Protein AF-A0A958UWJ9-F1 (afdb_monomer_lite)

Secondary structure (DSSP, 8-state):
---HHHHHHHHHHHHHHHHHHHHHHHHHTT-SSGGG--GGG-EEE-SSTT-EEEHHHHHT-PPPPPP---HHHHHH-TTTTS--

Sequence (84 aa):
GINIPLKSERLAQYFKTFRKELIEITHAAGYEHPCQFKMSDIDVNVDDHYLSKELDRTYLYDKAIVPFEGMQALKDCIYLGGKQ

pLDDT: mean 88.36, std 9.96, range [52.06, 96.62]

Radius of gyration: 17.15 Å; chains: 1; bounding box: 40×30×38 Å

Foldseek 3Di:
DDPPVVVVVVVVVVVVVVVVVLCVVCVVLVHRDPLQDKQQNDWDDDVPPPDTDRRCVVVVHIDDRDDDPDPVCQCCDPVHNPDD

Structure (mmCIF, N/CA/C/O backbone):
data_AF-A0A958UWJ9-F1
#
_entry.id   AF-A0A958UWJ9-F1
#
loop_
_atom_site.group_PDB
_atom_site.id
_atom_site.type_symbol
_atom_site.label_atom_id
_atom_site.label_alt_id
_atom_site.label_comp_id
_atom_site.label_asym_id
_atom_site.label_entity_id
_atom_site.label_seq_id
_atom_site.pdbx_PDB_ins_code
_atom_site.Cartn_x
_atom_site.Cartn_y
_atom_site.Cartn_z
_atom_site.occupancy
_atom_site.B_iso_or_equiv
_atom_site.auth_seq_id
_atom_site.auth_comp_id
_atom_site.auth_asym_id
_atom_site.auth_atom_id
_atom_site.pdbx_PDB_model_num
ATOM 1 N N . GLY A 1 1 ? 19.233 16.133 20.572 1.00 73.50 1 GLY A N 1
ATOM 2 C CA . GLY A 1 1 ? 18.739 14.791 20.944 1.00 73.50 1 GLY A CA 1
ATOM 3 C C . GLY A 1 1 ? 17.455 14.481 20.199 1.00 73.50 1 GLY A C 1
ATOM 4 O O . GLY A 1 1 ? 16.718 15.404 19.874 1.00 73.50 1 GLY A O 1
ATOM 5 N N . ILE A 1 2 ? 17.196 13.210 19.891 1.00 80.81 2 ILE A N 1
ATOM 6 C CA . ILE A 1 2 ? 15.950 12.752 19.256 1.00 80.81 2 ILE A CA 1
ATOM 7 C C . ILE A 1 2 ? 14.815 12.872 20.283 1.00 80.81 2 ILE A C 1
ATOM 9 O O . ILE A 1 2 ? 14.806 12.151 21.273 1.00 80.81 2 ILE A O 1
ATOM 13 N N . ASN A 1 3 ? 13.867 13.788 20.062 1.00 89.75 3 ASN A N 1
ATOM 14 C CA . ASN A 1 3 ? 12.638 13.848 20.855 1.00 89.75 3 ASN A CA 1
ATOM 15 C C . ASN A 1 3 ? 11.664 12.788 20.320 1.00 89.75 3 ASN A C 1
ATOM 17 O O . ASN A 1 3 ? 11.144 12.923 19.210 1.00 89.75 3 ASN A O 1
ATOM 21 N N . ILE A 1 4 ? 11.492 11.716 21.093 1.00 91.56 4 ILE A N 1
ATOM 22 C CA . ILE A 1 4 ? 10.722 10.533 20.702 1.00 91.56 4 ILE A CA 1
ATOM 23 C C . ILE A 1 4 ? 9.228 10.877 20.526 1.00 91.56 4 ILE A C 1
ATOM 25 O O . ILE A 1 4 ? 8.735 10.629 19.425 1.00 91.56 4 ILE A O 1
ATOM 29 N N . PRO A 1 5 ? 8.535 11.520 21.497 1.00 91.88 5 PRO A N 1
ATOM 30 C CA . PRO A 1 5 ? 7.132 11.928 21.335 1.00 91.88 5 PRO A CA 1
ATOM 31 C C . PRO A 1 5 ? 6.856 12.780 20.090 1.00 91.88 5 PRO A C 1
ATOM 33 O O . PRO A 1 5 ? 5.936 12.511 19.326 1.00 91.88 5 PRO A O 1
ATOM 36 N N . LEU A 1 6 ? 7.686 13.796 19.840 1.00 90.75 6 LEU A N 1
ATOM 37 C CA . LEU A 1 6 ? 7.456 14.705 18.716 1.00 90.75 6 LEU A CA 1
ATOM 38 C C . LEU A 1 6 ? 7.661 14.013 17.356 1.00 90.75 6 LEU A C 1
ATOM 40 O O . LEU A 1 6 ? 6.987 14.325 16.373 1.00 90.75 6 LEU A O 1
ATOM 44 N N . LYS A 1 7 ? 8.622 13.085 17.266 1.00 90.94 7 LYS A N 1
ATOM 45 C CA . LYS A 1 7 ? 8.883 12.335 16.029 1.00 90.94 7 LYS A CA 1
ATOM 46 C C . LYS A 1 7 ? 7.825 11.267 15.771 1.00 90.94 7 LYS A C 1
ATOM 48 O O . LYS A 1 7 ? 7.469 11.081 14.608 1.00 90.94 7 LYS A O 1
ATOM 53 N N . SER A 1 8 ? 7.319 10.599 16.809 1.00 92.56 8 SER A N 1
ATOM 54 C CA . SER A 1 8 ? 6.239 9.621 16.650 1.00 92.56 8 SER A CA 1
ATOM 55 C C . SER A 1 8 ? 4.949 10.289 16.170 1.00 92.56 8 SER A C 1
ATOM 57 O O . SER A 1 8 ? 4.331 9.790 15.231 1.00 92.56 8 SER A O 1
ATOM 59 N N . GLU A 1 9 ? 4.591 11.459 16.709 1.00 94.25 9 GLU A N 1
ATOM 60 C CA . GLU A 1 9 ? 3.438 12.229 16.221 1.00 94.25 9 GLU A CA 1
ATOM 61 C C . GLU A 1 9 ? 3.585 12.635 14.753 1.00 94.25 9 GLU A C 1
ATOM 63 O O . GLU A 1 9 ? 2.656 12.464 13.960 1.00 94.25 9 GLU A O 1
ATOM 68 N N . ARG A 1 10 ? 4.765 13.126 14.361 1.00 93.31 10 ARG A N 1
ATOM 69 C CA . ARG A 1 10 ? 5.030 13.521 12.973 1.00 93.31 10 ARG A CA 1
ATOM 70 C C . ARG A 1 10 ? 4.905 12.343 12.009 1.00 93.31 10 ARG A C 1
ATOM 72 O O . ARG A 1 10 ? 4.320 12.483 10.938 1.00 93.31 10 ARG A O 1
ATOM 79 N N . LEU A 1 11 ? 5.429 11.181 12.392 1.00 93.88 11 LEU A N 1
ATOM 80 C CA . LEU A 1 11 ? 5.312 9.960 11.600 1.00 93.88 11 LEU A CA 1
ATOM 81 C C . LEU A 1 11 ? 3.843 9.525 11.464 1.00 93.88 11 LEU A C 1
ATOM 83 O O . LEU A 1 11 ? 3.397 9.185 10.371 1.00 93.88 11 LEU A O 1
ATOM 87 N N . ALA A 1 12 ? 3.066 9.599 12.547 1.00 94.38 12 ALA A N 1
ATOM 88 C CA . ALA A 1 12 ? 1.639 9.287 12.512 1.00 94.38 12 ALA A CA 1
ATOM 89 C C . ALA A 1 12 ? 0.857 10.237 11.587 1.00 94.38 12 ALA A C 1
ATOM 91 O O . ALA A 1 12 ? -0.042 9.801 10.866 1.00 94.38 12 ALA A O 1
ATOM 92 N N . GLN A 1 13 ? 1.199 11.529 11.576 1.00 93.56 13 GLN A N 1
ATOM 93 C CA . GLN A 1 13 ? 0.616 12.501 10.647 1.00 93.56 13 GLN A CA 1
ATOM 94 C C . GLN A 1 13 ? 0.971 12.184 9.190 1.00 93.56 13 GLN A C 1
ATOM 96 O O . GLN A 1 13 ? 0.084 12.212 8.340 1.00 93.56 13 GLN A O 1
ATOM 101 N N . TYR A 1 14 ? 2.223 11.810 8.910 1.00 95.12 14 TYR A N 1
ATOM 102 C CA . TYR A 1 14 ? 2.643 11.379 7.575 1.00 95.12 14 TYR A CA 1
ATOM 103 C C . TYR A 1 14 ? 1.816 10.183 7.081 1.00 95.12 14 TYR A C 1
ATOM 105 O O . TYR A 1 14 ? 1.205 10.259 6.016 1.00 95.12 14 TYR A O 1
ATOM 113 N N . PHE A 1 15 ? 1.687 9.123 7.888 1.00 94.69 15 PHE A N 1
ATOM 114 C CA . PHE A 1 15 ? 0.896 7.947 7.510 1.00 94.69 15 PHE A CA 1
ATOM 115 C C . PHE A 1 15 ? -0.597 8.251 7.304 1.00 94.69 15 PHE A C 1
ATOM 117 O O . PHE A 1 15 ? -1.242 7.632 6.456 1.00 94.69 15 PHE A O 1
ATOM 124 N N . LYS A 1 16 ? -1.163 9.226 8.032 1.00 92.44 16 LYS A N 1
ATOM 125 C CA . LYS A 1 16 ? -2.558 9.664 7.835 1.00 92.44 16 LYS A CA 1
ATOM 126 C C . LYS A 1 16 ? -2.807 10.293 6.465 1.00 92.44 16 LYS A C 1
ATOM 128 O O . LYS A 1 16 ? -3.934 10.175 5.976 1.00 92.44 16 LYS A O 1
ATOM 133 N N . THR A 1 17 ? -1.809 10.960 5.893 1.00 93.00 17 THR A N 1
ATOM 134 C CA . THR A 1 17 ? -1.882 11.543 4.547 1.00 93.00 17 THR A CA 1
ATOM 135 C C . THR A 1 17 ? -1.534 10.497 3.499 1.00 93.00 17 THR A C 1
ATOM 137 O O . THR A 1 17 ? -2.345 10.246 2.614 1.00 93.00 17 THR A O 1
ATOM 140 N N . PHE A 1 18 ? -0.414 9.792 3.683 1.00 95.25 18 PHE A N 1
ATOM 141 C CA . PHE A 1 18 ? 0.068 8.753 2.773 1.00 95.25 18 PHE A CA 1
ATOM 142 C C . PHE A 1 18 ? -0.991 7.687 2.463 1.00 95.25 18 PHE A C 1
ATOM 144 O O . PHE A 1 18 ? -1.145 7.278 1.319 1.00 95.25 18 PHE A O 1
ATOM 151 N N . ARG A 1 19 ? -1.792 7.271 3.455 1.00 94.00 19 ARG A N 1
ATOM 152 C CA . ARG A 1 19 ? -2.870 6.294 3.220 1.00 94.00 19 ARG A CA 1
ATOM 153 C C . ARG A 1 19 ? -3.900 6.754 2.180 1.00 94.00 19 ARG A C 1
ATOM 155 O O . ARG A 1 19 ? -4.474 5.903 1.518 1.00 94.00 19 ARG A O 1
ATOM 162 N N . LYS A 1 20 ? -4.169 8.062 2.057 1.00 93.50 20 LYS A N 1
ATOM 163 C CA . LYS A 1 20 ? -5.117 8.578 1.057 1.00 93.50 20 LYS A CA 1
ATOM 164 C C . LYS A 1 20 ? -4.522 8.452 -0.340 1.00 93.50 20 LYS A C 1
ATOM 166 O O . LYS A 1 20 ? -5.149 7.862 -1.207 1.00 93.50 20 LYS A O 1
ATOM 171 N N . GLU A 1 21 ? -3.285 8.911 -0.497 1.00 96.25 21 GLU A N 1
ATOM 172 C CA . GLU A 1 21 ? -2.535 8.838 -1.755 1.00 96.25 21 GLU A CA 1
ATOM 173 C C . GLU A 1 21 ? -2.374 7.385 -2.224 1.00 96.25 21 GLU A C 1
ATOM 175 O O . GLU A 1 21 ? -2.613 7.067 -3.386 1.00 96.25 21 GLU A O 1
ATOM 180 N N . LEU A 1 22 ? -2.051 6.468 -1.306 1.00 95.69 22 LEU A N 1
ATOM 181 C CA . LEU A 1 22 ? -1.916 5.049 -1.628 1.00 95.69 22 LEU A CA 1
ATOM 182 C C . LEU A 1 22 ? -3.234 4.437 -2.128 1.00 95.69 22 LEU A C 1
ATOM 184 O O . LEU A 1 22 ? -3.223 3.642 -3.066 1.00 95.69 22 LEU A O 1
ATOM 188 N N . ILE A 1 23 ? -4.368 4.798 -1.522 1.00 95.56 23 ILE A N 1
ATOM 189 C CA . ILE A 1 23 ? -5.694 4.326 -1.953 1.00 95.56 23 ILE A CA 1
ATOM 190 C C . ILE A 1 23 ? -6.047 4.891 -3.335 1.00 95.56 23 ILE A C 1
ATOM 192 O O . ILE A 1 23 ? -6.547 4.156 -4.181 1.00 95.56 23 ILE A O 1
ATOM 196 N N . GLU A 1 24 ? -5.743 6.161 -3.598 1.00 96.38 24 GLU A N 1
ATOM 197 C CA . GLU A 1 24 ? -5.961 6.780 -4.911 1.00 96.38 24 GLU A CA 1
ATOM 198 C C . GLU A 1 24 ? -5.156 6.075 -6.012 1.00 96.38 24 GLU A C 1
ATOM 200 O O . GLU A 1 24 ? -5.715 5.729 -7.053 1.00 96.38 24 GLU A O 1
ATOM 205 N N . ILE A 1 25 ? -3.877 5.770 -5.760 1.00 96.06 25 ILE A N 1
ATOM 206 C CA . ILE A 1 25 ? -3.032 4.991 -6.681 1.00 96.06 25 ILE A CA 1
ATOM 207 C C . ILE A 1 25 ? -3.593 3.578 -6.880 1.00 96.06 25 ILE A C 1
ATOM 209 O O . ILE A 1 25 ? -3.626 3.078 -8.002 1.00 96.06 25 ILE A O 1
ATOM 213 N N . THR A 1 26 ? -4.064 2.939 -5.807 1.00 96.31 26 THR A N 1
ATOM 214 C CA . THR A 1 26 ? -4.663 1.595 -5.862 1.00 96.31 26 THR A CA 1
ATOM 215 C C . THR A 1 26 ? -5.868 1.569 -6.798 1.00 96.31 26 THR A C 1
ATOM 217 O O . THR A 1 26 ? -5.941 0.717 -7.684 1.00 96.31 26 THR A O 1
ATOM 220 N N . HIS A 1 27 ? -6.765 2.546 -6.662 1.00 95.81 27 HIS A N 1
ATOM 221 C CA . HIS A 1 27 ? -7.913 2.686 -7.551 1.00 95.81 27 HIS A CA 1
ATOM 222 C C . HIS A 1 27 ? -7.508 3.024 -8.986 1.00 95.81 27 HIS A C 1
ATOM 224 O O . HIS A 1 27 ? -8.082 2.467 -9.920 1.00 95.81 27 HIS A O 1
ATOM 230 N N . ALA A 1 28 ? -6.501 3.879 -9.182 1.00 96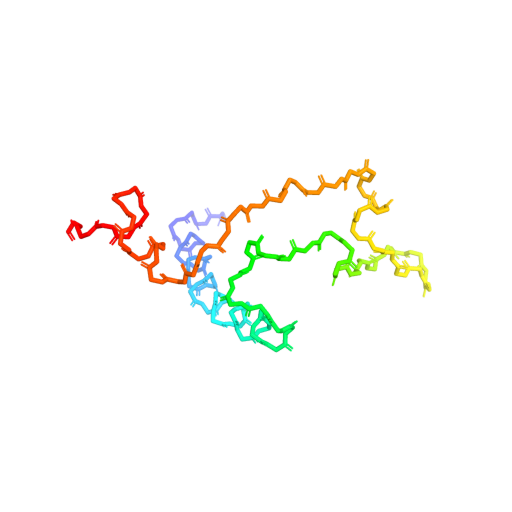.62 28 ALA A N 1
ATOM 231 C CA . ALA A 1 28 ? -5.980 4.192 -10.512 1.00 96.62 28 ALA A CA 1
ATOM 232 C C . ALA A 1 28 ? -5.368 2.964 -11.213 1.00 96.62 28 ALA A C 1
ATOM 234 O O . ALA A 1 28 ? -5.476 2.839 -12.430 1.00 96.62 28 ALA A O 1
ATOM 235 N N . ALA A 1 29 ? -4.782 2.036 -10.451 1.00 95.19 29 ALA A N 1
ATOM 236 C CA . ALA A 1 29 ? -4.277 0.757 -10.949 1.00 95.19 29 ALA A CA 1
ATOM 237 C C .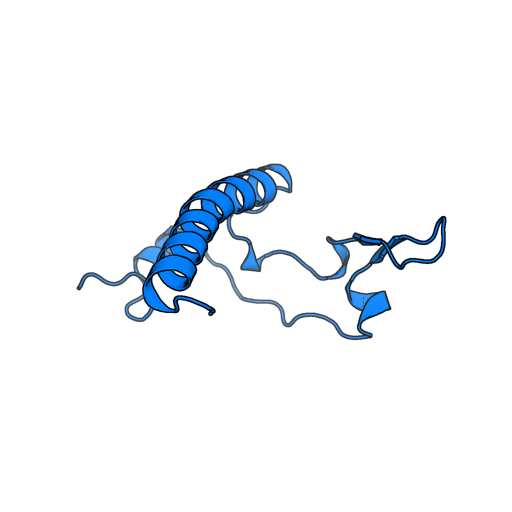 ALA A 1 29 ? -5.385 -0.285 -11.223 1.00 95.19 29 ALA A C 1
ATOM 239 O O . ALA A 1 29 ? -5.091 -1.373 -11.711 1.00 95.19 29 ALA A O 1
ATOM 240 N N . GLY A 1 30 ? -6.653 0.030 -10.928 1.00 94.12 30 GLY A N 1
ATOM 241 C CA . GLY A 1 30 ? -7.798 -0.860 -11.148 1.00 94.12 30 GLY A CA 1
ATOM 242 C C . GLY A 1 30 ? -8.107 -1.811 -9.988 1.00 94.12 30 GLY A C 1
ATOM 243 O O . GLY A 1 30 ? -8.932 -2.710 -10.150 1.00 94.12 30 GLY A O 1
ATOM 244 N N . TYR A 1 31 ? -7.483 -1.620 -8.823 1.00 95.56 31 TYR A N 1
ATOM 245 C CA . TYR A 1 31 ? -7.751 -2.399 -7.615 1.00 95.56 31 TYR A CA 1
ATOM 246 C C . TYR A 1 31 ? -8.606 -1.608 -6.616 1.00 95.56 31 TYR A C 1
ATOM 248 O O . TYR A 1 31 ? -8.614 -0.380 -6.592 1.00 95.56 31 TYR A O 1
ATOM 256 N N . GLU A 1 32 ? -9.333 -2.308 -5.750 1.00 93.81 32 GLU A N 1
ATOM 257 C CA . GLU A 1 32 ? -10.084 -1.681 -4.655 1.00 93.81 32 GLU A CA 1
ATOM 258 C C . GLU A 1 32 ? -9.256 -1.580 -3.375 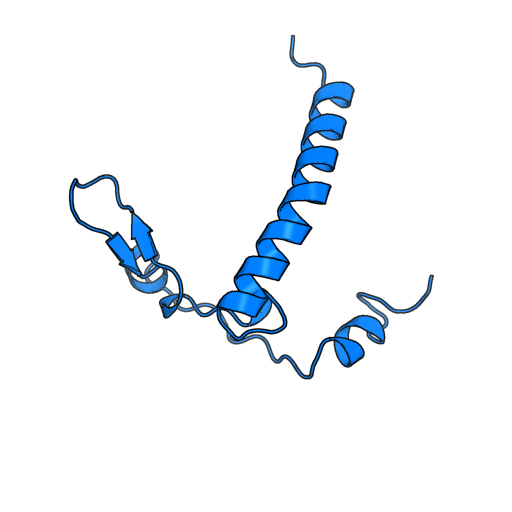1.00 93.81 32 GLU A C 1
ATOM 260 O O . GLU A 1 32 ? -9.462 -0.676 -2.568 1.00 93.81 32 GLU A O 1
ATOM 265 N N . HIS A 1 33 ? -8.324 -2.514 -3.174 1.00 93.81 33 HIS A N 1
ATOM 266 C CA . HIS A 1 33 ? -7.533 -2.598 -1.959 1.00 93.81 33 HIS A CA 1
ATOM 267 C C . HIS A 1 33 ? -6.055 -2.899 -2.258 1.00 93.81 33 HIS A C 1
ATOM 269 O O . HIS A 1 33 ? -5.766 -3.791 -3.059 1.00 93.81 33 HIS A O 1
ATOM 275 N N . PRO A 1 34 ? -5.093 -2.248 -1.566 1.00 93.88 34 PRO A N 1
ATOM 276 C CA . PRO A 1 34 ? -3.663 -2.442 -1.828 1.00 93.88 34 PRO A CA 1
ATOM 277 C C . PRO A 1 34 ? -3.184 -3.893 -1.671 1.00 93.88 34 PRO A C 1
ATOM 279 O O . PRO A 1 34 ? -2.179 -4.291 -2.250 1.00 93.88 34 PRO A O 1
ATOM 282 N N . CYS A 1 35 ? -3.898 -4.723 -0.900 1.00 92.81 35 CYS A N 1
ATOM 283 C CA . CYS A 1 35 ? -3.557 -6.145 -0.772 1.00 92.81 35 CYS A CA 1
ATOM 284 C C . CYS A 1 35 ? -3.673 -6.921 -2.093 1.00 92.81 35 CYS A C 1
ATOM 286 O O . CYS A 1 35 ? -3.108 -8.012 -2.182 1.00 92.81 35 CYS A O 1
ATOM 288 N N . GLN A 1 36 ? -4.382 -6.385 -3.088 1.00 94.38 36 GLN A N 1
ATOM 289 C CA . GLN A 1 36 ? -4.578 -7.020 -4.387 1.00 94.38 36 GLN A CA 1
ATOM 290 C C . GLN A 1 36 ? -3.363 -6.866 -5.309 1.00 94.38 36 GLN A C 1
ATOM 292 O O . GLN A 1 36 ? -3.222 -7.673 -6.224 1.00 94.38 36 GLN A O 1
ATOM 297 N N . PHE A 1 37 ? -2.460 -5.914 -5.036 1.00 94.94 37 PHE A N 1
ATOM 298 C CA . PHE A 1 37 ? -1.231 -5.758 -5.812 1.00 94.94 37 PHE A CA 1
ATOM 299 C C . PHE A 1 37 ? -0.416 -7.053 -5.828 1.00 94.94 37 PHE A C 1
ATOM 301 O O . PHE A 1 37 ? -0.173 -7.689 -4.785 1.00 94.94 37 PHE A O 1
ATOM 308 N N . LYS A 1 38 ? 0.018 -7.422 -7.031 1.00 93.88 38 LYS A N 1
ATOM 309 C CA . LYS A 1 38 ? 0.991 -8.482 -7.272 1.00 93.88 38 LYS A CA 1
ATOM 310 C C . LYS A 1 38 ? 2.391 -7.888 -7.312 1.00 93.88 38 LYS A C 1
ATOM 312 O O . LYS A 1 38 ? 2.572 -6.6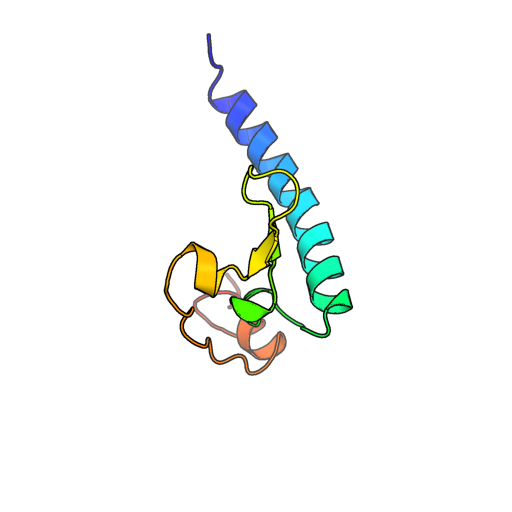94 -7.527 1.00 93.88 38 LYS A O 1
ATOM 317 N N . MET A 1 39 ? 3.397 -8.730 -7.108 1.00 93.06 39 MET A N 1
ATOM 318 C CA . MET A 1 39 ? 4.789 -8.278 -7.184 1.00 93.06 39 MET A CA 1
ATOM 319 C C . MET A 1 39 ? 5.202 -7.916 -8.618 1.00 93.06 39 MET A C 1
ATOM 321 O O . MET A 1 39 ? 6.008 -7.013 -8.798 1.00 93.06 39 MET A O 1
ATOM 325 N N . SER A 1 40 ? 4.558 -8.521 -9.616 1.00 92.69 40 SER A N 1
ATOM 326 C CA . SER A 1 40 ? 4.678 -8.150 -11.029 1.00 92.69 40 SER A CA 1
ATOM 327 C C . SER A 1 40 ? 4.100 -6.770 -11.368 1.00 92.69 40 SER A C 1
ATOM 329 O O . SER A 1 40 ? 4.399 -6.234 -12.426 1.00 92.69 40 SER A O 1
ATOM 331 N N . ASP A 1 41 ? 3.244 -6.199 -10.511 1.00 92.62 41 ASP A N 1
ATOM 332 C CA . ASP A 1 41 ? 2.591 -4.908 -10.780 1.00 92.62 41 ASP A CA 1
ATOM 333 C C . ASP A 1 41 ? 3.485 -3.715 -10.386 1.00 92.62 41 ASP A C 1
ATOM 335 O O . ASP A 1 41 ? 3.127 -2.563 -10.630 1.00 92.62 41 ASP A O 1
ATOM 339 N N . ILE A 1 42 ? 4.619 -3.972 -9.721 1.00 91.31 42 ILE A N 1
ATOM 340 C CA . ILE A 1 42 ? 5.473 -2.951 -9.111 1.00 91.31 42 ILE A CA 1
ATOM 341 C C . ILE A 1 42 ? 6.880 -3.057 -9.690 1.00 91.31 42 ILE A C 1
ATOM 343 O O . ILE A 1 42 ? 7.574 -4.045 -9.461 1.00 91.31 42 ILE A O 1
ATOM 347 N N . ASP A 1 43 ? 7.324 -1.992 -10.351 1.00 91.12 43 ASP A N 1
ATOM 348 C CA . ASP A 1 43 ? 8.712 -1.823 -10.771 1.00 91.12 43 ASP A CA 1
ATOM 349 C C . ASP A 1 43 ? 9.510 -1.033 -9.732 1.00 91.12 43 ASP A C 1
ATOM 351 O O . ASP A 1 43 ? 9.097 0.032 -9.262 1.00 91.12 43 ASP A O 1
ATOM 355 N N . VAL A 1 44 ? 10.693 -1.540 -9.396 1.00 88.56 44 VAL A N 1
ATOM 356 C CA . VAL A 1 44 ? 11.658 -0.876 -8.520 1.00 88.56 44 VAL A CA 1
ATOM 357 C C . VAL A 1 44 ? 12.853 -0.433 -9.343 1.00 88.56 44 VAL A C 1
ATOM 359 O O . VAL A 1 44 ? 13.454 -1.224 -10.069 1.00 88.56 44 VAL A O 1
ATOM 362 N N . ASN A 1 45 ? 13.229 0.836 -9.193 1.00 86.00 45 ASN A N 1
ATOM 363 C CA . ASN A 1 45 ? 14.508 1.317 -9.696 1.00 86.00 45 ASN A CA 1
ATOM 364 C C . ASN A 1 45 ? 15.628 0.728 -8.843 1.00 86.00 45 ASN A C 1
ATOM 366 O O . ASN A 1 45 ? 15.795 1.091 -7.676 1.00 86.00 45 ASN A O 1
ATOM 370 N N . VAL A 1 46 ? 16.384 -0.187 -9.438 1.00 77.81 46 VAL A N 1
ATOM 371 C CA . VAL A 1 46 ? 17.670 -0.616 -8.901 1.00 77.81 46 VAL A CA 1
ATOM 372 C C . VAL A 1 46 ? 18.676 0.445 -9.343 1.00 77.81 46 VAL A C 1
ATOM 374 O O . VAL A 1 46 ? 18.635 0.852 -10.495 1.00 77.81 46 VAL A O 1
ATOM 377 N N . ASP A 1 47 ? 19.540 0.908 -8.437 1.00 70.62 47 ASP A N 1
ATOM 378 C CA . ASP A 1 47 ? 20.502 2.034 -8.561 1.00 70.62 47 ASP A CA 1
ATOM 379 C C . ASP A 1 47 ? 21.460 1.974 -9.782 1.00 70.62 47 ASP A C 1
ATOM 381 O O . ASP A 1 47 ? 22.321 2.827 -9.977 1.00 70.62 47 ASP A O 1
ATOM 385 N N . ASP A 1 48 ? 21.319 0.948 -10.619 1.00 70.62 48 ASP A N 1
ATOM 386 C CA . ASP A 1 48 ? 21.969 0.818 -11.909 1.00 70.62 48 ASP A CA 1
ATOM 387 C C . ASP A 1 48 ? 21.193 1.638 -12.951 1.00 70.62 48 ASP A C 1
ATOM 389 O O . ASP A 1 48 ? 19.995 1.438 -13.154 1.00 70.62 48 ASP A O 1
ATOM 393 N N . HIS A 1 49 ? 21.880 2.582 -13.597 1.00 60.12 49 HIS A N 1
ATOM 394 C CA . HIS A 1 49 ? 21.345 3.804 -14.223 1.00 60.12 49 HIS A CA 1
ATOM 395 C C . HIS A 1 49 ? 20.162 3.673 -15.213 1.00 60.12 49 HIS A C 1
ATOM 397 O O . HIS A 1 49 ? 19.620 4.700 -15.619 1.00 60.12 49 HIS A O 1
ATOM 403 N N . TYR A 1 50 ? 19.751 2.464 -15.602 1.00 57.97 50 TYR A N 1
ATOM 404 C CA . TYR A 1 50 ? 18.666 2.191 -16.550 1.00 57.97 50 TYR A CA 1
ATOM 405 C C . TYR A 1 50 ? 17.851 0.921 -16.248 1.00 57.97 50 TYR A C 1
ATOM 407 O O . TYR A 1 50 ? 17.109 0.462 -17.117 1.00 57.97 50 TYR A O 1
ATOM 415 N N . LEU A 1 51 ? 17.980 0.321 -15.060 1.00 74.94 51 LEU A N 1
ATOM 416 C CA . LEU A 1 51 ? 17.391 -0.990 -14.792 1.00 74.94 51 LEU A CA 1
ATOM 417 C C . LEU A 1 51 ? 16.301 -0.918 -13.718 1.00 74.94 51 LEU A C 1
ATOM 419 O O . LEU A 1 51 ? 16.527 -1.223 -12.546 1.00 74.94 51 LEU A O 1
ATOM 423 N N . SER A 1 52 ? 15.086 -0.565 -14.143 1.00 83.19 52 SER A N 1
ATOM 424 C CA . SER A 1 52 ? 13.897 -0.918 -13.374 1.00 83.19 52 SER A CA 1
ATOM 425 C C . SER A 1 52 ? 13.654 -2.422 -13.503 1.00 83.19 52 SER A C 1
ATOM 427 O O . SER A 1 52 ? 13.789 -3.005 -14.584 1.00 83.19 52 SER A O 1
ATOM 429 N N . LYS A 1 53 ? 13.348 -3.074 -12.386 1.00 85.88 53 LYS A N 1
ATOM 430 C CA . LYS A 1 53 ? 12.955 -4.483 -12.356 1.00 85.88 53 LYS A CA 1
ATOM 431 C C . LYS A 1 53 ? 11.679 -4.641 -11.559 1.00 85.88 53 LYS A C 1
ATOM 433 O O . LYS A 1 53 ? 11.518 -3.997 -10.524 1.00 85.88 53 LYS A O 1
ATOM 438 N N . GLU A 1 54 ? 10.862 -5.587 -11.995 1.00 90.88 54 GLU A N 1
ATOM 439 C CA . GLU A 1 54 ? 9.700 -6.036 -11.242 1.00 90.88 54 GLU A CA 1
ATOM 440 C C . GLU A 1 54 ? 10.126 -6.496 -9.831 1.00 90.88 54 GLU A C 1
ATOM 442 O O . GLU A 1 54 ? 11.248 -6.981 -9.593 1.00 90.88 54 GLU A O 1
ATOM 447 N N . LEU A 1 55 ? 9.239 -6.290 -8.860 1.00 91.94 55 LEU A N 1
ATOM 448 C CA . LEU A 1 55 ? 9.511 -6.513 -7.443 1.00 91.94 55 LEU A CA 1
ATOM 449 C C . LEU A 1 55 ? 9.816 -7.991 -7.150 1.00 91.94 55 LEU A C 1
ATOM 451 O O . LEU A 1 55 ? 10.696 -8.297 -6.344 1.00 91.94 55 LEU A O 1
ATOM 455 N N . ASP A 1 56 ? 9.119 -8.905 -7.821 1.00 92.44 56 ASP A N 1
ATOM 456 C CA . ASP A 1 56 ? 9.313 -10.359 -7.735 1.00 92.44 56 ASP A CA 1
ATOM 457 C C . ASP A 1 56 ? 10.713 -10.767 -8.199 1.00 92.44 56 ASP A C 1
ATOM 459 O O . ASP A 1 56 ? 11.398 -11.521 -7.513 1.00 92.44 56 ASP A O 1
ATOM 463 N N . ARG A 1 57 ? 11.200 -10.207 -9.309 1.00 90.19 57 ARG A N 1
ATOM 464 C CA . ARG A 1 57 ? 12.549 -10.460 -9.835 1.00 90.19 57 ARG A CA 1
ATOM 465 C C . ARG A 1 57 ? 13.630 -9.882 -8.941 1.00 90.19 57 ARG A C 1
ATOM 467 O O . ARG A 1 57 ? 14.736 -10.414 -8.891 1.00 90.19 57 ARG A O 1
ATOM 474 N N . THR A 1 58 ? 13.323 -8.785 -8.258 1.00 90.00 58 THR A N 1
ATOM 475 C CA . THR A 1 58 ? 14.254 -8.131 -7.336 1.00 90.00 58 THR A CA 1
ATOM 476 C C . THR A 1 58 ? 14.429 -8.952 -6.060 1.00 90.00 58 THR A C 1
ATOM 478 O O . THR A 1 58 ? 15.556 -9.146 -5.607 1.00 90.00 58 THR A O 1
ATOM 481 N N . TYR A 1 59 ? 13.333 -9.465 -5.496 1.00 90.19 59 TYR A N 1
ATOM 482 C CA . TYR A 1 59 ? 13.359 -10.208 -4.232 1.00 90.19 59 TYR A CA 1
ATOM 483 C C . TYR A 1 59 ? 13.322 -1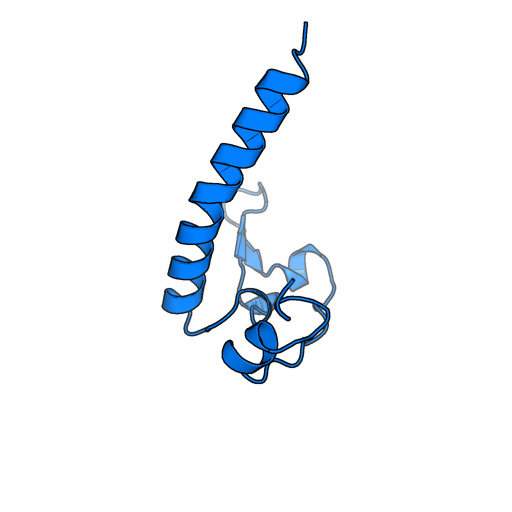1.735 -4.384 1.00 90.19 59 TYR A C 1
ATOM 485 O O . TYR A 1 59 ? 13.449 -12.441 -3.385 1.00 90.19 59 TYR A O 1
ATOM 493 N N . LEU A 1 60 ? 13.196 -12.244 -5.610 1.00 92.31 60 LEU A N 1
ATOM 494 C CA . LEU A 1 60 ? 13.179 -13.667 -5.966 1.00 92.31 60 LEU A CA 1
ATOM 495 C C . LEU A 1 60 ? 12.069 -14.469 -5.266 1.00 92.31 60 LEU A C 1
ATOM 497 O O . LEU A 1 60 ? 12.253 -15.644 -4.946 1.00 92.31 60 LEU A O 1
ATOM 501 N N . TYR A 1 61 ? 10.919 -13.841 -5.015 1.00 94.06 61 TYR A N 1
ATOM 502 C CA . TYR A 1 61 ? 9.741 -14.511 -4.470 1.00 94.06 61 TYR A CA 1
ATOM 503 C C . TYR A 1 61 ? 8.452 -13.860 -4.968 1.00 94.06 61 TYR A C 1
ATOM 505 O O . TYR A 1 61 ? 8.441 -12.678 -5.305 1.00 94.06 61 TYR A O 1
ATOM 513 N N . ASP A 1 62 ? 7.367 -14.633 -4.940 1.00 94.12 62 ASP A N 1
ATOM 514 C CA . ASP A 1 62 ? 6.013 -14.158 -5.206 1.00 94.12 62 ASP A CA 1
ATOM 515 C C . ASP A 1 62 ? 5.232 -13.967 -3.908 1.00 94.12 62 ASP A C 1
ATOM 517 O O . ASP A 1 62 ? 5.164 -14.848 -3.043 1.00 94.12 62 ASP A O 1
ATOM 521 N N . LYS A 1 63 ? 4.581 -12.812 -3.783 1.00 92.56 63 LYS A N 1
ATOM 522 C CA . LYS A 1 63 ? 3.659 -12.533 -2.686 1.00 92.56 63 LYS A CA 1
ATOM 523 C C . LYS A 1 63 ? 2.501 -13.527 -2.733 1.00 92.56 63 LYS A C 1
ATOM 525 O O . LYS A 1 63 ? 1.843 -13.686 -3.760 1.00 92.56 63 LYS A O 1
ATOM 530 N N . ALA A 1 64 ? 2.190 -14.115 -1.578 1.00 94.06 64 ALA A N 1
ATOM 531 C CA . ALA A 1 64 ? 1.005 -14.946 -1.424 1.00 94.06 64 ALA A CA 1
ATOM 532 C C . ALA A 1 64 ? -0.258 -14.169 -1.829 1.00 94.06 64 ALA A C 1
ATOM 534 O O . ALA A 1 64 ? -0.474 -13.024 -1.411 1.00 94.06 64 ALA A O 1
ATOM 535 N N . ILE A 1 65 ? -1.098 -14.800 -2.649 1.00 91.00 65 ILE A N 1
ATOM 536 C CA . ILE A 1 65 ? -2.371 -14.221 -3.072 1.00 91.00 65 ILE A CA 1
ATOM 537 C C . ILE A 1 65 ? -3.267 -14.111 -1.839 1.00 91.00 65 ILE A C 1
ATOM 539 O O . ILE A 1 65 ? -3.532 -15.102 -1.160 1.00 91.00 65 ILE A O 1
ATOM 543 N N . VAL A 1 66 ? -3.726 -12.895 -1.555 1.00 89.50 66 VAL A N 1
ATOM 544 C CA . VAL A 1 66 ? -4.647 -12.618 -0.453 1.00 89.50 66 VAL A CA 1
ATOM 545 C C . VAL A 1 66 ? -6.065 -12.652 -1.020 1.00 89.50 66 VAL A C 1
ATOM 547 O O . VAL A 1 66 ? -6.365 -11.830 -1.889 1.00 89.50 66 VAL A O 1
ATOM 550 N N . PRO A 1 67 ? -6.938 -13.571 -0.568 1.00 90.50 67 PRO A N 1
ATOM 551 C CA . PRO A 1 67 ? -8.342 -13.552 -0.953 1.00 90.50 67 PRO A CA 1
ATOM 552 C C . PRO A 1 67 ? -8.969 -12.211 -0.569 1.00 90.50 67 PRO A C 1
ATOM 554 O O . PRO A 1 67 ? -8.835 -11.756 0.568 1.00 90.50 67 PRO A O 1
ATOM 557 N N . PHE A 1 68 ? -9.637 -11.574 -1.523 1.00 91.94 68 PHE A N 1
ATOM 558 C CA . PHE A 1 68 ? -10.315 -10.304 -1.315 1.00 91.94 68 PHE A CA 1
ATOM 559 C C . PHE A 1 68 ? -11.709 -10.383 -1.927 1.00 91.94 68 PHE A C 1
ATOM 561 O O . PHE A 1 68 ? -11.855 -10.451 -3.144 1.00 91.94 68 PHE A O 1
ATOM 568 N N . GLU A 1 69 ? -12.724 -10.400 -1.065 1.00 92.06 69 GLU A N 1
ATOM 569 C CA . GLU A 1 69 ? -14.135 -10.487 -1.464 1.00 92.06 69 GLU A CA 1
ATOM 570 C C . GLU A 1 69 ? -14.773 -9.105 -1.679 1.00 92.06 69 GLU A C 1
ATOM 572 O O . GLU A 1 69 ? -15.841 -9.001 -2.275 1.00 92.06 69 GLU A O 1
ATOM 577 N N . GLY A 1 70 ? -14.123 -8.040 -1.200 1.00 92.12 70 GLY A N 1
ATOM 578 C CA . GLY A 1 70 ? -14.602 -6.666 -1.309 1.00 92.12 70 GLY A CA 1
ATOM 579 C C . GLY A 1 70 ? -14.400 -5.861 -0.028 1.00 92.12 70 GLY A C 1
ATOM 580 O O . GLY A 1 70 ? -14.188 -6.399 1.064 1.00 92.12 70 GLY A O 1
ATOM 581 N N . MET A 1 71 ? -14.516 -4.537 -0.144 1.00 90.06 71 MET A N 1
ATOM 582 C CA . MET A 1 71 ? -14.305 -3.632 0.991 1.00 90.06 71 MET A CA 1
ATOM 583 C C . MET A 1 71 ? -15.361 -3.799 2.098 1.00 90.06 71 MET A C 1
ATOM 585 O O . MET A 1 71 ? -15.071 -3.589 3.277 1.00 90.06 71 MET A O 1
ATOM 589 N N . GLN A 1 72 ? -16.576 -4.225 1.738 1.00 90.62 72 GLN A N 1
ATOM 590 C CA . GLN A 1 72 ? -17.648 -4.488 2.699 1.00 90.62 72 GLN A CA 1
ATOM 591 C C . GLN A 1 72 ? -17.317 -5.681 3.610 1.00 90.62 72 GLN A C 1
ATOM 593 O O . GLN A 1 72 ? -17.465 -5.569 4.823 1.00 90.62 72 GLN A O 1
ATOM 598 N N . ALA A 1 73 ? -16.768 -6.769 3.057 1.00 90.31 73 ALA A N 1
ATOM 599 C CA . ALA A 1 73 ? -16.350 -7.935 3.838 1.00 90.31 73 ALA A CA 1
ATOM 600 C C . ALA A 1 73 ? -15.262 -7.577 4.867 1.00 90.31 73 ALA A C 1
ATOM 602 O O . ALA A 1 73 ? -15.309 -8.017 6.014 1.00 90.31 73 ALA A O 1
ATOM 603 N N . LEU A 1 74 ? -14.310 -6.714 4.491 1.00 87.88 74 LEU A N 1
ATOM 604 C CA . LEU A 1 74 ? -13.288 -6.217 5.418 1.00 87.88 74 LEU A CA 1
ATOM 605 C C . LEU A 1 74 ? -13.868 -5.314 6.511 1.00 87.88 74 LEU A C 1
ATOM 607 O O . LEU A 1 74 ? -13.441 -5.392 7.662 1.00 87.88 74 LEU A O 1
ATOM 611 N N . LYS A 1 75 ? -14.838 -4.463 6.164 1.00 87.12 75 LYS A N 1
ATOM 612 C CA 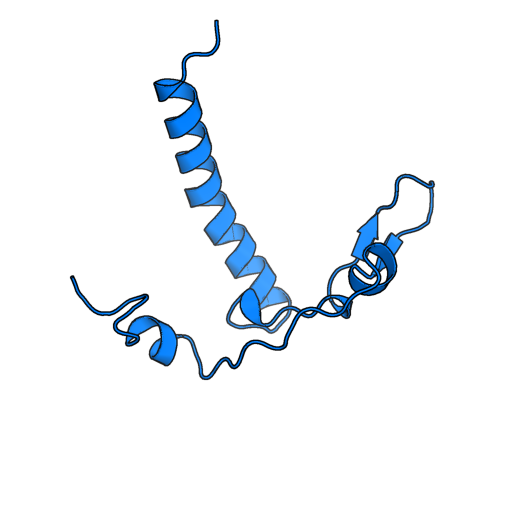. LYS A 1 75 ? -15.524 -3.593 7.124 1.00 87.12 75 LYS A CA 1
ATOM 613 C C . LYS A 1 75 ? -16.328 -4.397 8.147 1.00 87.12 75 LYS A C 1
ATOM 615 O O . LYS A 1 75 ? -16.319 -4.050 9.322 1.00 87.12 75 LYS A O 1
ATOM 620 N N . ASP A 1 76 ? -16.984 -5.466 7.710 1.00 89.44 76 ASP A N 1
ATOM 621 C CA . ASP A 1 76 ? -17.809 -6.316 8.573 1.00 89.44 76 ASP A CA 1
ATOM 622 C C . ASP A 1 76 ? -16.982 -7.363 9.347 1.00 89.44 76 ASP A C 1
ATOM 624 O O . ASP A 1 76 ? -17.485 -8.008 10.268 1.00 89.44 76 ASP A O 1
ATOM 628 N N . CYS A 1 77 ? -15.697 -7.523 9.013 1.00 85.75 77 CYS A N 1
ATOM 629 C CA . CYS A 1 77 ? -14.800 -8.474 9.659 1.00 85.75 77 CYS A CA 1
ATOM 630 C C . CYS A 1 77 ? -14.561 -8.122 11.133 1.00 85.75 77 CYS A C 1
ATOM 632 O O . CYS A 1 77 ? -13.973 -7.087 11.454 1.00 85.75 77 CYS A O 1
ATOM 634 N N . ILE A 1 78 ? -14.919 -9.047 12.028 1.00 87.00 78 ILE A N 1
ATOM 635 C CA . ILE A 1 78 ? -14.821 -8.910 13.492 1.00 87.00 78 ILE A CA 1
ATOM 636 C C . ILE A 1 78 ? -13.394 -8.573 13.963 1.00 87.00 78 ILE A C 1
ATOM 638 O O . ILE A 1 78 ? -13.224 -7.884 14.963 1.00 87.00 78 ILE A O 1
ATOM 642 N N . TYR A 1 79 ? -12.367 -9.022 13.238 1.00 84.62 79 TYR A N 1
ATOM 643 C CA . TYR A 1 79 ? -10.963 -8.818 13.609 1.00 84.62 79 TYR A CA 1
ATOM 644 C C . TYR A 1 79 ? -10.340 -7.520 13.067 1.00 84.62 79 TYR A C 1
ATOM 646 O O . TYR A 1 79 ? -9.262 -7.144 13.517 1.00 84.62 79 TYR A O 1
ATOM 654 N N . LEU A 1 80 ? -10.972 -6.856 12.090 1.00 78.69 80 LEU A N 1
ATOM 655 C CA . LEU A 1 80 ? -10.400 -5.696 11.387 1.00 78.69 80 LEU A CA 1
ATOM 656 C C . LEU A 1 80 ? -11.256 -4.431 11.512 1.00 78.69 80 LEU A C 1
ATOM 658 O O . LEU A 1 80 ? -10.721 -3.355 11.771 1.00 78.69 80 LEU A O 1
ATOM 662 N N . GLY A 1 81 ? -12.565 -4.554 11.286 1.00 65.50 81 GLY A N 1
ATOM 663 C CA . GLY A 1 81 ? -13.501 -3.429 11.182 1.00 65.50 81 GLY A CA 1
ATOM 664 C C . GLY A 1 81 ? -14.791 -3.597 11.987 1.00 65.50 81 GLY A C 1
ATOM 665 O O . GLY A 1 81 ? -15.590 -2.661 12.059 1.00 65.50 81 GLY A O 1
ATOM 666 N N . GLY A 1 82 ? -14.990 -4.759 12.616 1.00 57.78 82 GLY A N 1
ATOM 667 C CA . GLY A 1 82 ? -16.127 -5.037 13.482 1.00 57.78 82 GLY A CA 1
ATOM 668 C C . GLY A 1 82 ? -16.167 -4.044 14.635 1.00 57.78 82 GLY A C 1
ATOM 669 O O . GLY A 1 82 ? -15.219 -3.958 15.409 1.00 57.78 82 GLY A O 1
ATOM 670 N N . LYS A 1 83 ? -17.265 -3.282 14.702 1.00 58.53 83 LYS A N 1
ATOM 671 C CA . LYS A 1 83 ? -17.534 -2.232 15.694 1.00 58.53 83 LYS A CA 1
ATOM 672 C C . LYS A 1 83 ? -17.014 -2.609 17.092 1.00 58.53 83 LYS A C 1
ATOM 674 O O . LYS A 1 83 ? -17.592 -3.483 17.738 1.00 58.53 83 LYS A O 1
ATOM 679 N N . GLN A 1 84 ? -15.976 -1.905 17.547 1.00 52.06 84 GLN A N 1
ATOM 680 C CA . GLN A 1 84 ? -15.846 -1.504 18.950 1.00 52.06 84 GLN A CA 1
ATOM 681 C C . GLN A 1 84 ? -16.479 -0.126 19.113 1.00 52.06 84 GLN A C 1
ATOM 683 O O . GLN A 1 84 ? -16.293 0.712 18.198 1.00 52.06 84 GLN A O 1
#